Protein AF-A0A6V7IE73-F1 (afdb_monomer_lite)

Organism: NCBI:txid1563983

Structure (mmCIF, N/CA/C/O backbone):
data_AF-A0A6V7IE73-F1
#
_entry.id   AF-A0A6V7IE73-F1
#
loop_
_atom_site.group_PDB
_atom_site.id
_atom_site.type_symbol
_atom_site.label_atom_id
_atom_site.label_alt_id
_atom_site.label_comp_id
_atom_site.label_asym_id
_atom_site.label_entity_id
_atom_site.label_seq_id
_atom_site.pdbx_PDB_ins_code
_atom_site.Cartn_x
_atom_site.Cartn_y
_atom_site.Cartn_z
_atom_site.occupancy
_atom_site.B_iso_or_equiv
_atom_site.auth_seq_id
_atom_site.auth_comp_id
_atom_site.auth_asym_id
_atom_site.auth_atom_id
_atom_site.pdbx_PDB_model_num
ATOM 1 N N . ALA A 1 1 ? -3.255 6.889 -9.149 1.00 73.94 1 ALA A N 1
ATOM 2 C CA . ALA A 1 1 ? -4.731 6.910 -9.178 1.00 73.94 1 ALA A CA 1
ATOM 3 C C . ALA A 1 1 ? -5.220 6.228 -7.910 1.00 73.94 1 ALA A C 1
ATOM 5 O O . ALA A 1 1 ? -4.456 5.463 -7.345 1.00 73.94 1 ALA A O 1
ATOM 6 N N . ILE A 1 2 ? -6.422 6.522 -7.427 1.00 93.25 2 ILE A N 1
ATOM 7 C CA . ILE A 1 2 ? -7.034 5.723 -6.356 1.00 93.25 2 ILE A CA 1
ATOM 8 C C . ILE A 1 2 ? -7.897 4.676 -7.058 1.00 93.25 2 ILE A C 1
ATOM 10 O O . ILE A 1 2 ? -8.715 5.057 -7.891 1.00 93.25 2 ILE A O 1
ATOM 14 N N . HIS A 1 3 ? -7.679 3.392 -6.774 1.00 94.94 3 HIS A N 1
ATOM 15 C CA . HIS A 1 3 ? -8.452 2.297 -7.374 1.00 94.94 3 HIS A CA 1
ATOM 16 C C . HIS A 1 3 ? -9.672 1.955 -6.529 1.00 94.94 3 HIS A C 1
ATOM 18 O O . HIS A 1 3 ? -10.747 1.729 -7.068 1.00 94.94 3 HIS A O 1
ATOM 24 N N . GLU A 1 4 ? -9.512 1.977 -5.209 1.00 95.31 4 GLU A N 1
ATOM 25 C CA . GLU A 1 4 ? -10.567 1.634 -4.262 1.00 95.31 4 GLU A CA 1
ATOM 26 C C . GLU A 1 4 ? -10.572 2.605 -3.081 1.00 95.31 4 GLU A C 1
ATOM 28 O O . GLU A 1 4 ? -9.555 3.224 -2.745 1.00 95.31 4 GLU A O 1
ATOM 33 N N . ARG A 1 5 ? -11.727 2.725 -2.427 1.00 96.25 5 ARG A N 1
ATOM 34 C CA . ARG A 1 5 ? -11.888 3.499 -1.192 1.00 96.25 5 ARG A CA 1
ATOM 35 C C . ARG A 1 5 ? -12.555 2.640 -0.131 1.00 96.25 5 ARG A C 1
ATOM 37 O O . ARG A 1 5 ? -13.589 2.036 -0.388 1.00 96.25 5 ARG A O 1
ATOM 44 N N . PHE A 1 6 ? -12.000 2.647 1.073 1.00 96.19 6 PHE A N 1
ATOM 45 C CA . PHE A 1 6 ? -12.563 1.939 2.218 1.00 96.19 6 PHE A CA 1
ATOM 46 C C . PHE A 1 6 ? -12.315 2.749 3.490 1.00 96.19 6 PHE A C 1
ATOM 48 O O . PHE A 1 6 ? -11.203 3.218 3.717 1.00 96.19 6 PHE A O 1
ATOM 55 N N . ASN A 1 7 ? -13.365 2.977 4.285 1.00 95.19 7 ASN A N 1
ATOM 56 C CA . ASN A 1 7 ? -13.312 3.738 5.542 1.00 95.19 7 ASN A CA 1
ATOM 57 C C . ASN A 1 7 ? -12.550 5.076 5.452 1.00 95.19 7 ASN A C 1
ATOM 59 O O . ASN A 1 7 ? -11.736 5.412 6.307 1.00 95.19 7 ASN A O 1
ATOM 63 N N . GLY A 1 8 ? -12.789 5.842 4.383 1.00 95.12 8 GLY A N 1
ATOM 64 C CA . GLY A 1 8 ? -12.152 7.146 4.169 1.00 95.12 8 GLY A CA 1
ATOM 65 C C . GLY A 1 8 ? -10.696 7.093 3.686 1.00 95.12 8 GLY A C 1
ATOM 66 O O . GLY A 1 8 ? -10.160 8.134 3.309 1.00 95.12 8 GLY A O 1
ATOM 67 N N . LYS A 1 9 ? -10.074 5.909 3.616 1.00 95.56 9 LYS A N 1
ATOM 68 C CA . LYS A 1 9 ? -8.744 5.691 3.033 1.00 95.56 9 LYS A CA 1
ATOM 69 C C . LYS A 1 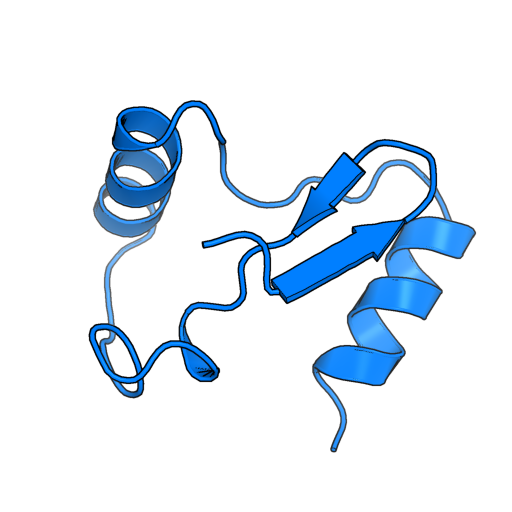9 ? -8.860 5.355 1.541 1.00 95.56 9 LYS A C 1
ATOM 71 O O . LYS A 1 9 ? -9.815 4.709 1.106 1.00 95.56 9 LYS A O 1
ATOM 76 N N . GLY A 1 10 ? -7.892 5.814 0.747 1.00 96.12 10 GLY A N 1
ATOM 77 C CA . GLY A 1 10 ? -7.761 5.475 -0.671 1.00 96.12 10 GLY A CA 1
ATOM 78 C C . GLY A 1 10 ? -6.651 4.451 -0.887 1.00 96.12 10 GLY A C 1
ATOM 79 O O . GLY A 1 10 ? -5.561 4.615 -0.345 1.00 96.12 10 GLY A O 1
ATOM 80 N N . TYR A 1 11 ? -6.912 3.430 -1.700 1.00 96.88 11 TYR A N 1
ATOM 81 C CA . TYR A 1 11 ? -5.968 2.350 -1.979 1.00 96.88 11 TYR A CA 1
ATOM 82 C C . TYR A 1 11 ? -5.533 2.371 -3.440 1.00 96.88 11 TYR A C 1
ATOM 84 O O . TYR A 1 11 ? -6.334 2.569 -4.359 1.00 96.88 11 TYR A O 1
ATOM 92 N N . TYR A 1 12 ? -4.235 2.163 -3.635 1.00 96.56 12 TYR A N 1
ATOM 93 C CA .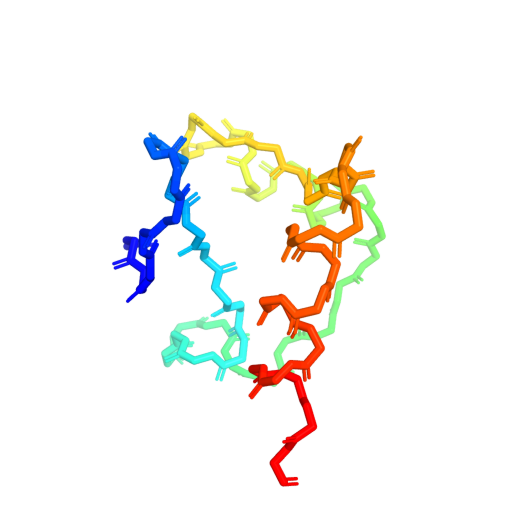 TYR A 1 12 ? -3.608 1.981 -4.932 1.00 96.56 12 TYR A CA 1
ATOM 94 C C . TYR A 1 12 ? -3.039 0.570 -5.009 1.00 96.56 12 TYR A C 1
ATOM 96 O O . TYR A 1 12 ? -2.376 0.110 -4.083 1.00 96.56 12 TYR A O 1
ATOM 104 N N . TYR A 1 13 ? -3.279 -0.089 -6.133 1.00 95.38 13 TYR A N 1
ATOM 105 C CA . TYR A 1 13 ? -2.817 -1.444 -6.404 1.00 95.38 13 TYR A CA 1
ATOM 106 C C . TYR A 1 13 ? -1.876 -1.395 -7.598 1.00 95.38 13 TYR A C 1
ATOM 108 O O . TYR A 1 13 ? -2.321 -1.116 -8.711 1.00 95.38 13 TYR A O 1
ATOM 116 N N . SER A 1 14 ? -0.585 -1.642 -7.380 1.00 94.56 14 SER A N 1
ATOM 117 C CA . SER A 1 14 ? 0.425 -1.560 -8.443 1.00 94.56 14 SER A CA 1
ATOM 118 C C . SER A 1 14 ? 0.147 -2.532 -9.592 1.00 94.56 14 SER A C 1
ATOM 120 O O . SER A 1 14 ? 0.432 -2.209 -10.741 1.00 94.56 14 SER A O 1
ATOM 122 N N . TRP A 1 15 ? -0.471 -3.680 -9.307 1.00 93.44 15 TRP A N 1
ATOM 123 C CA . TRP A 1 15 ? -0.842 -4.671 -10.317 1.00 93.44 15 TRP A CA 1
ATOM 124 C C . TRP A 1 15 ? -2.025 -4.247 -11.199 1.00 93.44 15 TRP A C 1
ATOM 126 O O . TRP A 1 15 ? -2.172 -4.769 -12.298 1.00 93.44 15 TRP A O 1
ATOM 136 N N . ALA A 1 16 ? -2.858 -3.306 -10.744 1.00 94.00 16 ALA A N 1
ATOM 137 C CA . ALA A 1 16 ? -4.042 -2.857 -11.478 1.00 94.00 16 ALA A CA 1
ATOM 138 C C . ALA A 1 16 ? -3.796 -1.599 -12.332 1.00 94.00 16 ALA A C 1
ATOM 140 O O . ALA A 1 16 ? -4.605 -1.287 -13.202 1.00 94.00 16 ALA A O 1
ATOM 141 N N . ASP A 1 17 ? -2.706 -0.859 -12.099 1.00 94.69 17 ASP A N 1
ATOM 142 C CA . ASP A 1 17 ? -2.333 0.288 -12.935 1.00 94.69 17 ASP A CA 1
ATOM 143 C C . ASP A 1 17 ? -1.433 -0.185 -14.089 1.00 94.69 17 ASP A C 1
ATOM 145 O O . ASP A 1 17 ? -0.342 -0.699 -13.826 1.00 94.69 17 ASP A O 1
ATOM 149 N N . PRO A 1 18 ? -1.818 0.028 -15.363 1.00 95.19 18 PRO A N 1
ATOM 150 C CA . PRO A 1 18 ? -1.028 -0.413 -16.515 1.00 95.19 18 PRO A CA 1
ATOM 151 C C . PRO A 1 18 ? 0.417 0.098 -16.528 1.00 95.19 18 PRO A C 1
ATOM 153 O O . PRO A 1 18 ? 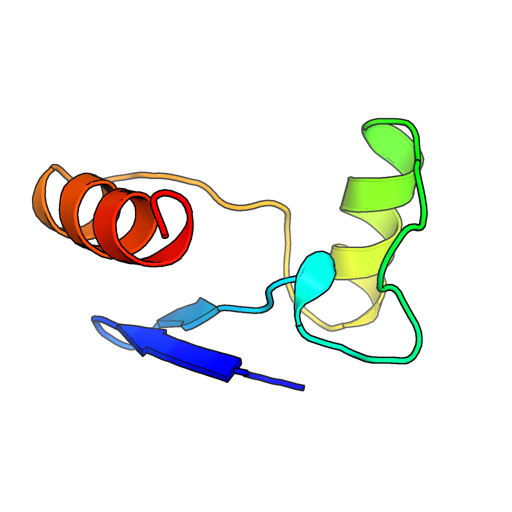1.278 -0.505 -17.158 1.00 95.19 18 PRO A O 1
ATOM 156 N N . ARG A 1 19 ? 0.704 1.214 -15.845 1.00 94.25 19 ARG A N 1
ATOM 157 C CA . ARG A 1 19 ? 2.050 1.805 -15.786 1.00 94.25 19 ARG A CA 1
ATOM 158 C C . ARG A 1 19 ? 2.985 1.094 -14.815 1.00 94.25 19 ARG A C 1
ATOM 160 O O . ARG A 1 19 ? 4.186 1.336 -14.876 1.00 94.25 19 ARG A O 1
ATOM 167 N N . THR A 1 20 ? 2.443 0.297 -13.898 1.00 95.50 20 THR A N 1
ATOM 168 C CA . THR A 1 20 ? 3.202 -0.405 -12.851 1.00 95.50 20 THR A CA 1
ATOM 169 C C . THR A 1 20 ? 2.929 -1.906 -12.815 1.00 95.50 20 THR A C 1
ATOM 171 O O . THR A 1 20 ? 3.600 -2.623 -12.077 1.00 95.50 20 THR A O 1
ATOM 174 N N . ALA A 1 21 ? 1.967 -2.398 -13.598 1.00 96.00 21 ALA A N 1
ATOM 175 C CA . ALA A 1 21 ? 1.652 -3.815 -13.683 1.00 96.00 21 ALA A CA 1
ATOM 176 C C . ALA A 1 21 ? 2.891 -4.628 -14.101 1.00 96.00 21 ALA A C 1
ATOM 178 O O . ALA A 1 21 ? 3.569 -4.294 -15.072 1.00 96.00 21 ALA A O 1
ATOM 179 N N . GLY A 1 22 ? 3.196 -5.683 -13.342 1.00 95.62 22 GLY A N 1
ATOM 180 C CA . GLY A 1 22 ? 4.356 -6.552 -13.573 1.00 95.62 22 GLY A CA 1
ATOM 181 C C . GLY A 1 22 ? 5.711 -5.976 -13.145 1.00 95.62 22 GLY A C 1
ATOM 182 O O . GLY A 1 22 ? 6.724 -6.638 -13.342 1.00 95.62 22 GLY A O 1
ATOM 183 N N . GLN A 1 23 ? 5.763 -4.773 -12.563 1.00 96.88 23 GLN A N 1
ATOM 184 C CA . GLN A 1 23 ? 7.013 -4.234 -12.025 1.00 96.88 23 GLN A CA 1
ATOM 185 C C . GLN A 1 23 ? 7.329 -4.851 -10.667 1.00 96.88 23 GLN A C 1
ATOM 187 O O . GLN A 1 23 ? 6.556 -4.728 -9.715 1.00 96.88 23 GLN A O 1
ATOM 192 N N . GLU A 1 24 ? 8.510 -5.449 -10.572 1.00 96.88 24 GLU A N 1
ATOM 193 C CA . GLU A 1 24 ? 9.091 -5.899 -9.315 1.00 96.88 24 GLU A CA 1
ATOM 194 C C . GLU A 1 24 ? 10.073 -4.844 -8.813 1.00 96.88 24 GLU A C 1
ATOM 196 O O . GLU A 1 24 ? 10.967 -4.399 -9.533 1.00 96.88 24 GLU A O 1
ATOM 201 N N . VAL A 1 25 ? 9.884 -4.414 -7.570 1.00 96.44 25 VAL A N 1
ATOM 202 C CA . VAL A 1 25 ? 10.723 -3.409 -6.920 1.00 96.44 25 VAL A CA 1
ATOM 203 C C . VAL A 1 25 ? 11.067 -3.870 -5.516 1.00 96.44 25 VAL A C 1
ATOM 205 O O . VAL A 1 25 ? 10.301 -4.598 -4.882 1.00 96.44 25 VAL A O 1
ATOM 208 N N . ASP A 1 26 ? 12.210 -3.417 -5.009 1.00 98.12 26 ASP A N 1
ATOM 209 C CA . ASP A 1 26 ? 12.519 -3.600 -3.600 1.00 98.12 26 ASP A CA 1
ATOM 210 C C . ASP A 1 26 ? 11.590 -2.757 -2.705 1.00 98.12 26 ASP A C 1
ATOM 212 O O . ASP A 1 26 ? 10.851 -1.866 -3.145 1.00 98.12 26 ASP A O 1
ATOM 216 N N . TRP A 1 27 ? 11.631 -3.050 -1.407 1.00 97.50 27 TRP A N 1
ATOM 217 C CA . TRP A 1 27 ? 10.775 -2.400 -0.421 1.00 97.50 27 TRP A CA 1
ATOM 218 C C . TRP A 1 27 ? 10.972 -0.875 -0.360 1.00 97.50 27 TRP A C 1
ATOM 220 O O . TRP A 1 27 ? 10.001 -0.126 -0.217 1.00 97.50 27 TRP A O 1
ATOM 230 N N . LEU A 1 28 ? 12.216 -0.396 -0.480 1.00 98.25 28 LEU A N 1
ATOM 231 C CA . LEU A 1 28 ? 12.537 1.027 -0.372 1.00 98.25 28 LEU A CA 1
ATOM 232 C C . LEU A 1 28 ? 12.026 1.795 -1.596 1.00 98.25 28 LEU A C 1
ATOM 234 O O . LEU A 1 28 ? 11.414 2.856 -1.448 1.00 98.25 28 LEU A O 1
ATOM 238 N N . ALA A 1 29 ? 12.227 1.244 -2.791 1.00 98.12 29 ALA A N 1
ATOM 239 C CA . ALA A 1 29 ? 11.706 1.778 -4.039 1.00 98.12 29 ALA A CA 1
ATOM 240 C C . ALA A 1 29 ? 10.169 1.820 -4.029 1.00 98.12 29 ALA A C 1
ATOM 242 O O . ALA A 1 29 ? 9.589 2.867 -4.332 1.00 98.12 29 ALA A O 1
ATOM 243 N N . GLY A 1 30 ? 9.510 0.740 -3.590 1.00 97.62 30 GLY A N 1
ATOM 244 C CA . GLY A 1 30 ? 8.051 0.689 -3.450 1.00 97.62 30 GLY A CA 1
ATOM 245 C C . GLY A 1 30 ? 7.509 1.757 -2.494 1.00 97.62 30 GLY A C 1
ATOM 246 O O . GLY A 1 30 ? 6.567 2.481 -2.821 1.00 97.62 30 GLY A O 1
ATOM 247 N N . ARG A 1 31 ? 8.155 1.943 -1.338 1.00 98.12 31 ARG A N 1
ATOM 248 C CA . ARG A 1 31 ? 7.767 2.989 -0.382 1.00 98.12 31 ARG A CA 1
ATOM 249 C C . ARG A 1 31 ? 7.941 4.396 -0.943 1.00 98.12 31 ARG A C 1
ATOM 251 O O . ARG A 1 31 ? 7.053 5.239 -0.800 1.00 98.12 31 ARG A O 1
ATOM 258 N N . ASN A 1 32 ? 9.073 4.658 -1.591 1.00 98.19 32 ASN A N 1
ATOM 259 C CA . ASN A 1 32 ? 9.350 5.959 -2.192 1.00 98.19 32 ASN A CA 1
ATOM 260 C C . ASN A 1 32 ? 8.353 6.287 -3.313 1.00 98.19 32 ASN A C 1
ATOM 262 O O . ASN A 1 32 ? 7.892 7.426 -3.404 1.00 98.19 32 ASN A O 1
ATOM 266 N N . PHE A 1 33 ? 7.950 5.290 -4.105 1.00 96.62 33 PHE A N 1
ATOM 267 C CA . PHE A 1 33 ? 6.913 5.437 -5.126 1.00 96.62 33 PHE A CA 1
ATOM 268 C C . PHE A 1 33 ? 5.576 5.927 -4.538 1.00 96.62 33 PHE A C 1
ATOM 270 O O . PHE A 1 33 ? 4.967 6.854 -5.087 1.00 96.62 33 PHE A O 1
ATOM 277 N N . CYS A 1 34 ? 5.132 5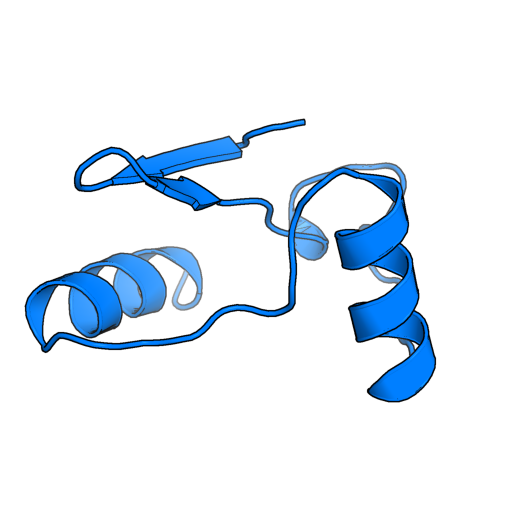.348 -3.415 1.00 97.06 34 CYS A N 1
ATOM 278 C CA . CYS A 1 34 ? 3.906 5.761 -2.723 1.00 97.06 34 CYS A CA 1
ATOM 279 C C . CYS A 1 34 ? 4.027 7.182 -2.145 1.00 97.06 34 CYS A C 1
ATOM 281 O O . CYS A 1 34 ? 3.126 8.005 -2.321 1.00 97.06 34 CYS A O 1
ATOM 283 N N . ARG A 1 35 ? 5.170 7.508 -1.532 1.00 97.69 35 ARG A N 1
ATOM 284 C CA . ARG A 1 35 ? 5.423 8.817 -0.898 1.00 97.69 35 ARG A CA 1
ATOM 285 C C . ARG A 1 35 ? 5.430 9.987 -1.870 1.00 97.69 35 ARG A C 1
ATOM 287 O O . ARG A 1 35 ? 4.921 11.052 -1.536 1.00 97.69 35 ARG A O 1
ATOM 294 N N . GLN A 1 36 ? 5.899 9.776 -3.099 1.00 96.50 36 GLN A N 1
ATOM 295 C CA . GLN A 1 36 ? 5.805 10.772 -4.177 1.00 96.50 36 GLN A CA 1
ATOM 296 C C . GLN A 1 36 ? 4.357 11.115 -4.574 1.00 96.50 36 GLN A C 1
ATOM 298 O O . GLN A 1 36 ? 4.130 12.086 -5.289 1.00 96.50 36 GLN A O 1
ATOM 303 N N . ARG A 1 37 ? 3.373 10.316 -4.142 1.00 93.88 37 ARG A N 1
ATOM 304 C CA . ARG A 1 37 ? 1.946 10.455 -4.476 1.00 93.88 37 ARG A CA 1
ATOM 305 C C . ARG A 1 37 ? 1.089 10.799 -3.255 1.00 93.88 37 ARG A C 1
ATOM 307 O O . ARG A 1 37 ? -0.114 10.561 -3.281 1.00 93.88 37 ARG A O 1
ATOM 314 N N . CYS A 1 38 ? 1.697 11.345 -2.199 1.00 94.88 38 CYS A N 1
ATOM 315 C CA . CYS A 1 38 ? 1.033 11.647 -0.924 1.00 94.88 38 CYS A CA 1
ATOM 316 C C . CYS A 1 38 ? 0.393 10.407 -0.263 1.00 94.88 38 CYS A C 1
ATOM 318 O O . CYS A 1 38 ? -0.657 10.507 0.368 1.00 94.88 38 CYS A O 1
ATO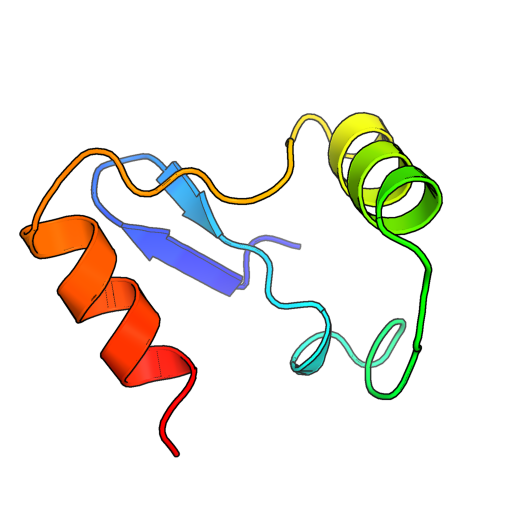M 320 N N . MET A 1 39 ? 1.021 9.238 -0.425 1.00 96.00 39 MET A N 1
ATOM 321 C CA . MET A 1 39 ? 0.627 7.959 0.181 1.00 96.00 39 MET A CA 1
ATOM 322 C C . MET A 1 39 ? 1.833 7.327 0.909 1.00 96.00 39 MET A C 1
ATOM 324 O O . MET A 1 39 ? 2.943 7.850 0.853 1.00 96.00 39 MET A O 1
ATOM 328 N N . ASP A 1 40 ? 1.653 6.180 1.561 1.00 97.31 40 ASP A N 1
ATOM 329 C CA . ASP A 1 40 ? 2.746 5.302 2.025 1.00 97.31 40 ASP A CA 1
ATOM 330 C C . ASP A 1 40 ? 2.396 3.847 1.635 1.00 97.31 40 ASP A C 1
ATOM 332 O O . ASP A 1 40 ? 1.346 3.608 1.026 1.00 97.31 40 ASP A O 1
ATOM 336 N N . LEU A 1 41 ? 3.272 2.881 1.927 1.00 97.25 41 LEU A N 1
ATOM 337 C CA . LEU A 1 41 ? 2.912 1.463 1.813 1.00 97.25 41 LEU A CA 1
ATOM 338 C C . LEU A 1 41 ? 1.726 1.144 2.732 1.00 97.25 41 LEU A C 1
ATOM 340 O O . LEU A 1 41 ? 1.531 1.790 3.761 1.00 97.25 41 LEU A O 1
ATOM 344 N N . VAL A 1 42 ? 0.936 0.137 2.353 1.00 96.25 42 VAL A N 1
ATOM 345 C CA . VAL A 1 42 ? -0.265 -0.249 3.102 1.00 96.25 42 VAL A CA 1
ATOM 346 C C . VAL A 1 42 ? 0.080 -0.658 4.541 1.00 96.25 42 VAL A C 1
ATOM 348 O O . VAL A 1 42 ? 0.955 -1.493 4.769 1.00 96.25 42 VAL A O 1
ATOM 351 N N . SER A 1 43 ? -0.635 -0.084 5.509 1.00 95.56 43 SER A N 1
ATOM 352 C CA . SER A 1 43 ? -0.754 -0.583 6.880 1.00 95.56 43 SER A CA 1
ATOM 353 C C . SER A 1 43 ? -2.140 -1.205 7.049 1.00 95.56 43 SER A C 1
ATOM 355 O O . SER A 1 43 ? -3.122 -0.680 6.531 1.00 95.56 43 SER A O 1
ATOM 357 N N . LEU A 1 44 ? -2.227 -2.333 7.754 1.00 95.88 44 LEU A N 1
ATOM 358 C CA . LEU A 1 44 ? -3.502 -2.958 8.111 1.00 95.88 44 LEU A CA 1
ATOM 359 C C . LEU A 1 44 ? -3.717 -2.761 9.608 1.00 95.88 44 LEU A C 1
ATOM 361 O O . LEU A 1 44 ? -3.025 -3.370 10.421 1.00 95.88 44 LEU A O 1
ATOM 365 N N . GLU A 1 45 ? -4.646 -1.881 9.968 1.00 96.56 45 GLU A N 1
ATOM 366 C CA . GLU A 1 45 ? -4.847 -1.448 11.360 1.00 96.56 45 GLU A CA 1
ATOM 367 C C . GLU A 1 45 ? -6.059 -2.119 12.013 1.00 96.56 45 GLU A C 1
ATOM 369 O O . GLU A 1 45 ? -6.201 -2.112 13.234 1.00 96.56 45 GLU A O 1
ATOM 374 N N . THR A 1 46 ? -6.943 -2.712 11.207 1.00 97.62 46 THR A N 1
ATOM 375 C CA . THR A 1 46 ? -8.156 -3.384 11.682 1.00 97.62 46 THR A CA 1
ATOM 376 C C . THR A 1 46 ? -8.379 -4.706 10.957 1.00 97.62 46 THR A C 1
ATOM 378 O O . THR A 1 46 ? -7.950 -4.895 9.817 1.00 97.62 46 THR A O 1
ATOM 381 N N . SER A 1 47 ? -9.115 -5.619 11.592 1.00 97.62 47 SER A N 1
ATOM 382 C CA . SER A 1 47 ? -9.537 -6.873 10.958 1.00 97.62 47 SER A CA 1
ATOM 383 C C . SER A 1 47 ? -10.401 -6.628 9.717 1.00 97.62 47 SER A C 1
ATOM 385 O O . SER A 1 47 ? -10.217 -7.298 8.707 1.00 97.62 47 SER A O 1
ATOM 387 N N . ALA A 1 48 ? -11.290 -5.631 9.755 1.00 97.06 48 ALA A N 1
ATOM 388 C CA . ALA A 1 48 ? -12.133 -5.268 8.618 1.00 97.06 48 ALA A CA 1
ATOM 389 C C . ALA A 1 48 ? -11.311 -4.795 7.405 1.00 97.06 48 ALA A C 1
ATOM 391 O O . ALA A 1 48 ? -11.594 -5.197 6.280 1.00 97.06 48 ALA A O 1
ATOM 392 N N . GLU A 1 49 ? -10.269 -3.987 7.629 1.00 97.06 49 GLU A N 1
ATOM 393 C CA . GLU A 1 49 ? -9.340 -3.554 6.574 1.00 97.06 49 GLU A CA 1
ATOM 394 C C . GLU A 1 49 ? -8.548 -4.735 5.998 1.00 97.06 49 GLU A C 1
ATOM 396 O O . GLU A 1 49 ? -8.382 -4.840 4.784 1.00 97.06 49 GLU A O 1
ATOM 401 N N . ASN A 1 50 ? -8.120 -5.669 6.849 1.00 96.38 50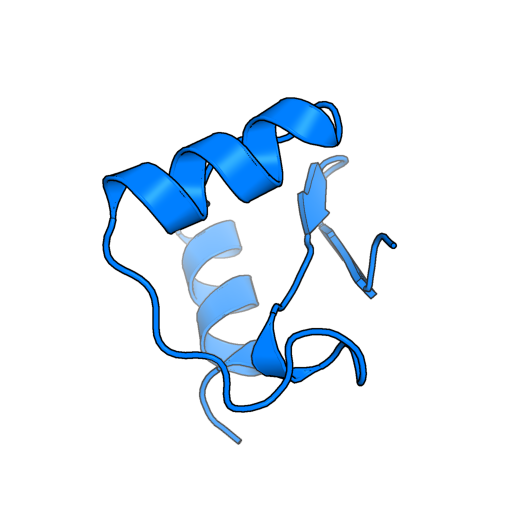 ASN A N 1
ATOM 402 C CA . ASN A 1 50 ? -7.441 -6.885 6.413 1.00 96.38 50 ASN A CA 1
ATOM 403 C C . ASN A 1 50 ? -8.333 -7.773 5.528 1.00 96.38 50 ASN A C 1
ATOM 405 O O . ASN A 1 50 ? -7.895 -8.202 4.463 1.00 96.38 50 ASN A O 1
ATOM 409 N N . GLU A 1 51 ? -9.585 -8.019 5.922 1.00 96.69 51 GLU A N 1
ATOM 410 C CA . GLU A 1 51 ? -10.522 -8.801 5.099 1.00 96.69 51 GLU A CA 1
ATOM 411 C C . GLU A 1 51 ? -10.877 -8.085 3.790 1.00 96.69 51 GLU A C 1
ATOM 413 O O . GLU A 1 51 ? -10.927 -8.711 2.727 1.00 96.69 51 GLU A O 1
ATOM 418 N N . PHE A 1 52 ? -11.032 -6.758 3.836 1.00 95.25 52 PHE A N 1
ATOM 419 C CA . PHE A 1 52 ? -11.196 -5.940 2.639 1.00 95.25 52 PHE A CA 1
ATOM 420 C C . PHE A 1 52 ? -10.029 -6.146 1.660 1.00 95.25 52 PHE A C 1
ATOM 422 O O . PHE A 1 52 ? -10.267 -6.503 0.507 1.00 95.25 52 PHE A O 1
ATOM 429 N N . ILE A 1 53 ? -8.777 -6.015 2.111 1.00 94.94 53 ILE A N 1
ATOM 430 C CA . ILE A 1 53 ? -7.599 -6.180 1.247 1.00 94.94 53 ILE A CA 1
ATOM 431 C C . ILE A 1 53 ? -7.441 -7.620 0.743 1.00 94.94 53 ILE A C 1
ATOM 433 O O . ILE A 1 53 ? -7.189 -7.812 -0.448 1.00 94.94 53 ILE A O 1
ATOM 437 N N . LYS A 1 54 ? -7.653 -8.637 1.589 1.00 94.94 54 LYS A N 1
ATOM 438 C CA . LYS A 1 54 ? -7.600 -10.053 1.174 1.00 94.94 54 LYS A CA 1
ATOM 439 C C . LYS A 1 54 ? -8.508 -10.341 -0.016 1.00 94.94 54 LYS A C 1
ATOM 441 O O . LYS A 1 54 ? -8.060 -10.949 -0.984 1.00 94.94 54 LYS A O 1
ATOM 446 N N . SER A 1 55 ? -9.745 -9.844 0.021 1.00 94.06 55 SER A N 1
ATOM 447 C CA . SER A 1 55 ? -10.716 -10.041 -1.065 1.00 94.06 55 SER A CA 1
ATOM 448 C C . SER A 1 55 ? -10.317 -9.391 -2.399 1.00 94.06 55 SER A C 1
ATOM 450 O O . SER A 1 55 ? -10.961 -9.645 -3.412 1.00 94.06 55 SER A O 1
ATOM 452 N N . ARG A 1 56 ? -9.292 -8.524 -2.415 1.00 93.12 56 ARG A N 1
ATOM 453 C CA . ARG A 1 56 ? -8.771 -7.878 -3.633 1.00 93.12 56 ARG A CA 1
ATOM 454 C C . ARG A 1 56 ? -7.489 -8.508 -4.164 1.00 93.12 56 ARG A C 1
ATOM 456 O O . ARG A 1 56 ? -7.183 -8.320 -5.336 1.00 93.12 56 ARG A O 1
ATOM 463 N N . ILE A 1 57 ? -6.745 -9.215 -3.314 1.00 90.50 57 ILE A N 1
ATOM 464 C CA . ILE A 1 57 ? -5.505 -9.908 -3.693 1.00 90.50 57 ILE A CA 1
ATOM 465 C C . ILE A 1 57 ? -5.806 -11.334 -4.165 1.00 90.50 57 ILE A C 1
ATOM 467 O O . ILE A 1 57 ? -5.175 -11.815 -5.100 1.00 90.50 57 ILE A O 1
ATOM 471 N N . VAL A 1 58 ? -6.764 -12.010 -3.525 1.00 79.31 58 VAL A N 1
ATOM 472 C CA . VAL A 1 58 ? -7.176 -13.372 -3.884 1.00 79.31 58 VAL A CA 1
ATOM 473 C C . VAL A 1 58 ? -8.248 -13.282 -4.971 1.00 79.31 58 VAL A C 1
ATOM 475 O O . VAL A 1 58 ? -9.429 -13.137 -4.658 1.00 79.31 58 VAL A O 1
ATOM 478 N N . GLN A 1 59 ? -7.825 -13.311 -6.235 1.00 56.47 59 GLN A N 1
ATOM 479 C CA . GLN A 1 59 ? -8.696 -13.535 -7.395 1.00 56.47 59 GLN A CA 1
ATOM 480 C C . GLN A 1 59 ? -8.437 -14.916 -7.984 1.00 56.47 59 GLN A C 1
ATOM 482 O O . GLN A 1 59 ? -7.251 -15.317 -8.023 1.00 56.47 59 GLN A O 1
#

Secondary structure (DSSP, 8-state):
---EEETTEEE--TTTSTTTTT----HHHHHHHHHTTT--S----SHHHHHHHHHHH--

Sequence (59 aa):
AIHERFNGKGYYYSWADPRTAGQEVDWLAGRNFCRQRCMDLVSLETSAENEFIKSRIVQ

InterPro domains:
  IPR016186 C-type lectin-like/link domain superfamily [G3DSA:3.10.100.10] (3-59)
  IPR016187 C-type lectin fold [SSF56436] (5-57)

pLDDT: mean 94.62, std 6.3, range [56.47, 98.25]

Radius of gyration: 11.74 Å; chains: 1; bounding box: 26×25×28 Å

Foldseek 3Di:
DFPDDDPNDTDDDLCPDPVRNPDDDDPVVQQVVQVVVVGGPDDDDDPVSVVVVVVVVPD